Protein AF-A0A968SPA0-F1 (afdb_monomer_lite)

pLDDT: mean 84.58, std 14.72, range [41.53, 96.38]

Foldseek 3Di:
DPPQDQPDDPVVCCVVPVDLLQCQVVVVHDDDPVSVVLCPDRNSYD

Structure (mmCIF, N/CA/C/O backbone):
data_AF-A0A968SPA0-F1
#
_entry.id   AF-A0A968SPA0-F1
#
loop_
_atom_site.group_PDB
_atom_site.id
_atom_site.type_symbol
_atom_site.label_atom_id
_atom_site.label_alt_id
_atom_site.label_comp_id
_atom_site.label_asym_id
_atom_site.label_entity_id
_atom_site.label_seq_id
_atom_site.pdbx_PDB_ins_code
_atom_site.Cartn_x
_atom_site.Cartn_y
_atom_site.Cartn_z
_atom_site.occupancy
_atom_site.B_iso_or_equiv
_atom_site.auth_seq_id
_atom_site.auth_comp_id
_atom_site.auth_asym_id
_atom_site.auth_atom_id
_atom_site.pdbx_PDB_model_num
ATOM 1 N N . PRO A 1 1 ? 0.291 -25.745 -10.047 1.00 41.53 1 PRO A N 1
ATOM 2 C CA . PRO A 1 1 ? 0.807 -24.545 -9.347 1.00 41.53 1 PRO A CA 1
ATOM 3 C C . PRO A 1 1 ? 0.557 -23.298 -10.202 1.00 41.53 1 PRO A C 1
ATOM 5 O O . PRO A 1 1 ? 1.146 -23.159 -11.268 1.00 41.53 1 PRO A O 1
ATOM 8 N N . ALA A 1 2 ? -0.396 -22.457 -9.795 1.00 44.91 2 ALA A N 1
ATOM 9 C CA . ALA A 1 2 ? -0.653 -21.192 -10.471 1.00 44.91 2 ALA A CA 1
ATOM 10 C C . ALA A 1 2 ? 0.517 -20.250 -10.165 1.00 44.91 2 ALA A C 1
ATOM 12 O O . ALA A 1 2 ? 0.638 -19.746 -9.053 1.00 44.91 2 ALA A O 1
ATOM 13 N N . THR A 1 3 ? 1.428 -20.085 -11.123 1.00 46.38 3 THR A N 1
ATOM 14 C CA . THR A 1 3 ? 2.461 -19.051 -11.063 1.00 46.38 3 THR A CA 1
ATOM 15 C C . THR A 1 3 ? 1.740 -17.709 -10.985 1.00 46.38 3 THR A C 1
ATOM 17 O O . THR A 1 3 ? 1.060 -17.329 -11.936 1.00 46.38 3 THR A O 1
ATOM 20 N N . MET A 1 4 ? 1.818 -17.030 -9.840 1.00 56.88 4 MET A N 1
ATOM 21 C CA . MET A 1 4 ? 1.213 -15.713 -9.665 1.00 56.88 4 MET A CA 1
ATOM 22 C C . MET A 1 4 ? 1.942 -14.726 -10.577 1.00 56.88 4 MET A C 1
ATOM 24 O O . MET A 1 4 ? 3.107 -14.398 -10.360 1.00 56.88 4 MET A O 1
ATOM 28 N N . ILE A 1 5 ? 1.280 -14.307 -11.654 1.00 55.19 5 ILE A N 1
ATOM 29 C CA . ILE A 1 5 ? 1.813 -13.291 -12.557 1.00 55.19 5 ILE A CA 1
ATOM 30 C C . ILE A 1 5 ? 1.430 -11.940 -11.960 1.00 55.19 5 ILE A C 1
ATOM 32 O O . ILE A 1 5 ? 0.289 -11.491 -12.071 1.00 55.19 5 ILE A O 1
ATOM 36 N N . MET A 1 6 ? 2.392 -11.305 -11.299 1.00 61.41 6 MET A N 1
ATOM 37 C CA . MET A 1 6 ? 2.254 -9.934 -10.824 1.00 61.41 6 MET A CA 1
ATOM 38 C C . MET A 1 6 ? 2.227 -8.994 -12.026 1.00 61.41 6 MET A C 1
ATOM 40 O O . MET A 1 6 ? 3.257 -8.748 -12.651 1.00 61.41 6 MET A O 1
ATOM 44 N N . SER A 1 7 ? 1.049 -8.465 -12.355 1.00 72.31 7 SER A N 1
AT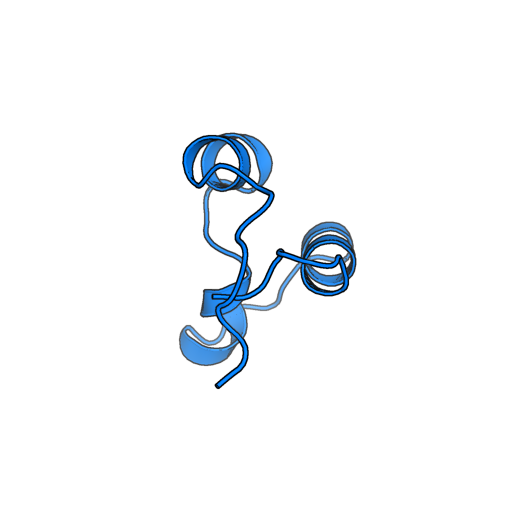OM 45 C CA . SER A 1 7 ? 0.923 -7.449 -13.405 1.00 72.31 7 SER A CA 1
ATOM 46 C C . SER A 1 7 ? 1.332 -6.057 -12.912 1.00 72.31 7 SER A C 1
ATOM 48 O O . SER A 1 7 ? 1.649 -5.193 -13.728 1.00 72.31 7 SER A O 1
ATOM 50 N N . TRP A 1 8 ? 1.322 -5.825 -11.593 1.00 79.88 8 TRP A N 1
ATOM 51 C CA . TRP A 1 8 ? 1.619 -4.523 -10.999 1.00 79.88 8 TRP A CA 1
ATOM 52 C C . TRP A 1 8 ? 3.043 -4.454 -10.434 1.00 79.88 8 TRP A C 1
ATOM 54 O O . TRP A 1 8 ? 3.447 -5.327 -9.661 1.00 79.88 8 TRP A O 1
ATOM 64 N N . PRO A 1 9 ? 3.811 -3.396 -10.750 1.00 86.06 9 PRO A N 1
ATOM 65 C CA . PRO A 1 9 ? 5.114 -3.185 -10.142 1.00 86.06 9 PRO A CA 1
ATOM 66 C C . PRO A 1 9 ? 4.960 -2.771 -8.672 1.00 86.06 9 PRO A C 1
ATOM 68 O O . PRO A 1 9 ? 4.229 -1.833 -8.355 1.00 86.06 9 PRO A O 1
ATOM 71 N N . HIS A 1 10 ? 5.724 -3.406 -7.777 1.00 86.25 10 HIS A N 1
ATOM 72 C CA . HIS A 1 10 ? 5.736 -3.106 -6.335 1.00 86.25 10 HIS A CA 1
ATOM 73 C C . HIS A 1 10 ? 5.879 -1.612 -6.019 1.00 86.25 10 HIS A C 1
ATOM 75 O O . HIS A 1 10 ? 5.239 -1.098 -5.104 1.00 86.25 10 HIS A O 1
ATOM 81 N N . LYS A 1 11 ? 6.704 -0.907 -6.803 1.00 89.81 11 LYS A N 1
ATOM 82 C CA . LYS A 1 11 ? 6.943 0.527 -6.638 1.00 89.81 11 LYS A CA 1
ATOM 83 C C . LYS A 1 11 ? 5.658 1.347 -6.807 1.00 89.81 11 LYS A C 1
ATOM 85 O O . LYS A 1 11 ? 5.405 2.210 -5.978 1.00 89.81 11 LYS A O 1
ATOM 90 N N . ALA A 1 12 ? 4.826 1.033 -7.802 1.00 90.00 12 ALA A N 1
ATOM 91 C CA . ALA A 1 12 ? 3.575 1.756 -8.036 1.00 90.00 12 ALA A CA 1
ATOM 92 C C . ALA A 1 12 ? 2.556 1.538 -6.906 1.00 90.00 12 ALA A C 1
ATOM 94 O O . ALA A 1 12 ? 1.796 2.444 -6.582 1.00 90.00 12 ALA A O 1
ATOM 95 N N . ILE A 1 13 ? 2.565 0.359 -6.272 1.00 90.50 13 ILE A N 1
ATOM 96 C CA . ILE A 1 13 ? 1.708 0.061 -5.114 1.00 90.50 13 ILE A CA 1
ATOM 97 C C . ILE A 1 13 ? 2.098 0.965 -3.937 1.00 90.50 13 ILE A C 1
ATOM 99 O O . ILE A 1 13 ? 1.234 1.593 -3.333 1.00 90.50 13 ILE A O 1
ATOM 103 N N . ILE A 1 14 ? 3.399 1.091 -3.650 1.00 91.69 14 ILE A N 1
ATOM 104 C CA . ILE A 1 14 ? 3.895 1.985 -2.595 1.00 91.69 14 ILE A CA 1
ATOM 105 C C . ILE A 1 14 ? 3.669 3.458 -2.943 1.00 91.69 14 ILE A C 1
ATOM 107 O O . ILE A 1 14 ? 3.273 4.218 -2.069 1.00 91.69 14 ILE A O 1
ATOM 111 N N . GLU A 1 15 ? 3.874 3.874 -4.192 1.00 94.38 15 GLU A N 1
ATOM 112 C CA . GLU A 1 15 ? 3.607 5.258 -4.607 1.00 94.38 15 GLU A CA 1
ATOM 113 C C . GLU A 1 15 ? 2.121 5.621 -4.486 1.00 94.38 15 GLU A C 1
ATOM 115 O O . GLU A 1 15 ? 1.803 6.744 -4.105 1.00 94.38 15 GLU A O 1
ATOM 120 N N . ARG A 1 16 ? 1.213 4.676 -4.764 1.00 92.69 16 ARG A N 1
ATOM 121 C CA . ARG A 1 16 ? -0.235 4.907 -4.697 1.00 92.69 16 ARG A CA 1
ATOM 122 C C . ARG A 1 16 ? -0.800 4.811 -3.280 1.00 92.69 16 ARG A C 1
ATOM 124 O O . ARG A 1 16 ? -1.578 5.669 -2.884 1.00 92.69 16 ARG A O 1
ATOM 131 N N . PHE A 1 17 ? -0.446 3.767 -2.535 1.00 93.75 17 PHE A N 1
ATOM 132 C CA . PHE A 1 17 ? -1.066 3.453 -1.242 1.00 93.75 17 PHE A CA 1
ATOM 133 C C . PHE A 1 17 ? -0.157 3.754 -0.041 1.00 93.75 17 PHE A C 1
ATOM 135 O O . PHE A 1 17 ? -0.606 3.726 1.101 1.00 93.75 17 PHE A O 1
ATOM 142 N N . GLY A 1 18 ? 1.143 3.990 -0.254 1.00 94.88 18 GLY A N 1
ATOM 143 C CA . GLY A 1 18 ? 2.133 4.169 0.819 1.00 94.88 18 GLY A CA 1
ATOM 144 C C . GLY A 1 18 ? 2.454 2.892 1.608 1.00 94.88 18 GLY A C 1
ATOM 145 O O . GLY A 1 18 ? 3.275 2.912 2.526 1.00 94.88 18 GLY A O 1
ATOM 146 N N . ARG A 1 19 ? 1.806 1.771 1.279 1.00 94.00 19 ARG A N 1
ATOM 147 C CA . ARG A 1 19 ? 1.911 0.472 1.956 1.00 94.00 19 ARG A CA 1
ATOM 148 C C . ARG A 1 19 ? 1.505 -0.65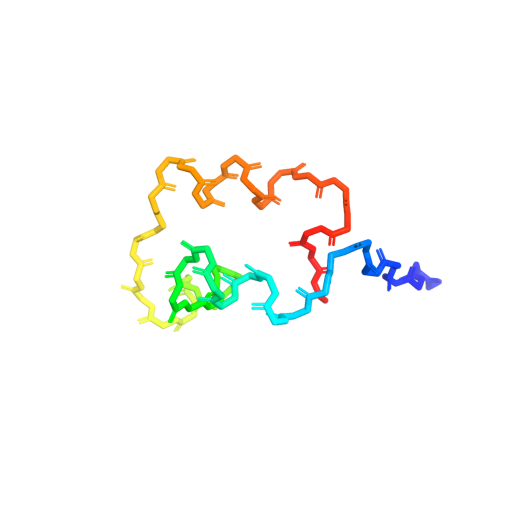9 1.010 1.00 94.00 19 ARG A C 1
ATOM 150 O O . ARG A 1 19 ? 1.145 -0.414 -0.134 1.00 94.00 19 ARG A O 1
ATOM 157 N N . TYR A 1 20 ? 1.570 -1.896 1.498 1.00 93.12 20 TYR A N 1
ATOM 158 C CA . TYR A 1 20 ? 1.105 -3.085 0.781 1.00 93.12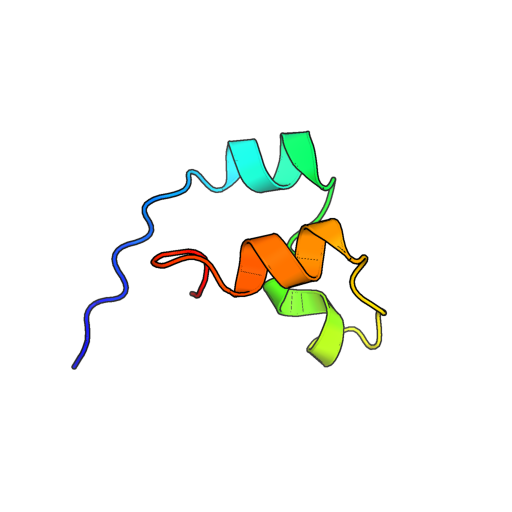 20 TYR A CA 1
ATOM 159 C C . TYR A 1 20 ? -0.249 -3.546 1.341 1.00 93.12 20 TYR A C 1
ATOM 161 O O . TYR A 1 20 ? -0.244 -4.176 2.404 1.00 93.12 20 TYR A O 1
ATOM 169 N N . PRO A 1 21 ? -1.376 -3.305 0.642 1.00 93.81 21 PRO A N 1
ATOM 170 C CA . PRO A 1 21 ? -2.713 -3.646 1.140 1.00 93.81 21 PRO A CA 1
ATOM 171 C C . PRO A 1 21 ? -2.899 -5.130 1.478 1.00 93.81 21 PRO A C 1
ATOM 173 O O . PRO A 1 21 ? -3.573 -5.486 2.436 1.00 93.81 21 PRO A O 1
ATOM 176 N N . HIS A 1 22 ? -2.197 -6.021 0.772 1.00 91.62 22 HIS A N 1
ATOM 177 C CA . HIS A 1 22 ? -2.215 -7.472 1.026 1.00 91.62 22 HIS A CA 1
ATOM 178 C C . HIS A 1 22 ? -1.765 -7.850 2.448 1.00 91.62 22 HIS A C 1
ATOM 180 O O . HIS A 1 22 ? -2.047 -8.948 2.919 1.00 91.62 22 HIS A O 1
ATOM 186 N N . ARG A 1 23 ? -1.026 -6.965 3.136 1.00 92.38 23 ARG A N 1
ATOM 187 C CA . ARG A 1 23 ? -0.552 -7.189 4.508 1.00 92.38 23 ARG A CA 1
ATOM 188 C C . ARG A 1 23 ? -1.491 -6.630 5.569 1.00 92.38 23 ARG A C 1
ATOM 190 O O . ARG A 1 23 ? -1.242 -6.872 6.748 1.00 92.38 23 ARG A O 1
ATOM 197 N N . ASP A 1 24 ? -2.535 -5.900 5.189 1.00 92.69 24 ASP A N 1
ATOM 198 C CA . ASP A 1 24 ? -3.379 -5.194 6.149 1.00 92.69 24 ASP A CA 1
ATOM 199 C C . ASP A 1 24 ? -4.044 -6.159 7.131 1.00 92.69 24 ASP A C 1
ATOM 201 O O . ASP A 1 24 ? -3.916 -5.968 8.338 1.00 92.69 24 ASP A O 1
ATOM 205 N N . GLN A 1 25 ? -4.617 -7.266 6.650 1.00 90.19 25 GLN A N 1
ATOM 206 C CA . GLN A 1 25 ? -5.262 -8.263 7.511 1.00 90.19 25 GLN A CA 1
ATOM 207 C C . GLN A 1 25 ? -4.296 -8.888 8.535 1.00 90.19 25 GLN A C 1
ATOM 209 O O . GLN A 1 25 ? -4.652 -9.049 9.700 1.00 90.19 25 GLN A O 1
ATOM 214 N N . ILE A 1 26 ? -3.062 -9.208 8.130 1.00 91.75 26 ILE A N 1
ATOM 215 C CA . ILE A 1 26 ? -2.051 -9.819 9.015 1.00 91.75 26 ILE A CA 1
ATOM 216 C C . ILE A 1 26 ? -1.519 -8.798 10.031 1.00 91.75 26 ILE A C 1
ATOM 218 O O . ILE A 1 26 ? -1.180 -9.153 11.156 1.00 91.75 26 ILE A O 1
ATOM 222 N N . LEU A 1 27 ? -1.459 -7.522 9.646 1.00 93.75 27 LEU A N 1
ATOM 223 C CA . LEU A 1 27 ? -1.021 -6.422 10.505 1.00 93.75 27 LEU A CA 1
ATOM 224 C C . LEU A 1 27 ? -2.165 -5.807 11.332 1.00 93.75 27 LEU A C 1
ATOM 226 O O . LEU A 1 27 ? -1.930 -4.820 12.028 1.00 93.75 27 LEU A O 1
ATOM 230 N N . GLY A 1 28 ? -3.388 -6.346 11.245 1.00 94.38 28 GLY A N 1
ATOM 231 C CA . GLY A 1 28 ? -4.565 -5.830 11.952 1.00 94.38 28 GLY A CA 1
ATOM 232 C C . GLY A 1 28 ? -5.030 -4.450 11.473 1.00 94.38 28 GLY A C 1
ATOM 233 O O . GLY A 1 28 ? -5.633 -3.698 12.237 1.00 94.38 28 GLY A O 1
ATOM 234 N N . ARG A 1 29 ? -4.719 -4.082 10.229 1.00 95.62 29 ARG A N 1
ATOM 235 C CA . ARG A 1 29 ? -5.136 -2.827 9.597 1.00 95.62 29 ARG A CA 1
ATOM 236 C C . ARG A 1 29 ? -6.419 -3.044 8.806 1.00 95.62 29 ARG A C 1
ATOM 238 O O . ARG A 1 29 ? -6.652 -4.116 8.257 1.00 95.62 29 ARG A O 1
ATOM 245 N N . VAL A 1 30 ? -7.226 -1.994 8.719 1.00 95.62 30 VAL A N 1
ATOM 246 C CA . VAL A 1 30 ? -8.400 -1.962 7.846 1.00 95.62 30 VAL A CA 1
ATOM 247 C C . VAL A 1 30 ? -7.981 -1.370 6.503 1.00 95.62 30 VAL A C 1
ATOM 249 O O . VAL A 1 30 ? -7.417 -0.270 6.463 1.00 95.62 30 VAL A O 1
ATOM 252 N N . SER A 1 31 ? -8.234 -2.108 5.423 1.00 94.81 31 SER A N 1
ATOM 253 C CA . SER A 1 31 ? -8.032 -1.615 4.060 1.00 94.81 31 SER A CA 1
ATOM 254 C C . SER A 1 31 ? -9.112 -0.596 3.695 1.00 94.81 31 SER A C 1
ATOM 256 O O . SER A 1 31 ? -10.273 -0.729 4.087 1.00 94.81 31 SER A O 1
ATOM 258 N N . THR A 1 32 ? -8.735 0.437 2.949 1.00 96.38 32 THR A N 1
ATOM 259 C CA . THR A 1 32 ? -9.669 1.415 2.383 1.00 96.38 32 THR A CA 1
ATOM 260 C C . THR A 1 32 ? -10.489 0.794 1.250 1.00 96.38 32 THR A C 1
ATOM 262 O O . THR A 1 32 ? -10.156 -0.272 0.736 1.00 96.38 32 THR A O 1
ATOM 265 N N . ALA A 1 33 ? -11.558 1.469 0.817 1.00 96.06 33 ALA A N 1
ATOM 266 C CA . ALA A 1 33 ? -12.358 1.003 -0.318 1.00 96.06 33 ALA A CA 1
ATOM 267 C C . ALA A 1 33 ? -11.514 0.829 -1.599 1.00 96.06 33 ALA A C 1
ATOM 269 O O . ALA A 1 33 ? -11.629 -0.192 -2.269 1.00 96.06 33 ALA A O 1
ATOM 270 N N . GLU A 1 34 ? -10.607 1.769 -1.890 1.00 94.06 34 GLU A N 1
ATOM 271 C CA . GLU A 1 34 ? -9.705 1.687 -3.050 1.00 94.06 34 GLU A CA 1
ATOM 272 C C . GLU A 1 34 ? -8.713 0.526 -2.943 1.00 94.06 34 GLU A C 1
ATOM 274 O O . GLU A 1 34 ? -8.400 -0.131 -3.934 1.00 94.06 34 GLU A O 1
ATOM 279 N N . GLU A 1 35 ? -8.209 0.265 -1.736 1.00 94.31 35 GLU A N 1
ATOM 280 C CA . GLU A 1 35 ? -7.330 -0.870 -1.472 1.00 94.31 35 GLU A CA 1
ATOM 281 C C . GLU A 1 35 ? -8.079 -2.198 -1.649 1.00 94.31 35 GLU A C 1
ATOM 283 O O . GLU A 1 35 ? -7.535 -3.132 -2.232 1.00 94.31 35 GLU A O 1
ATOM 288 N N . VAL A 1 36 ? -9.341 -2.277 -1.218 1.00 93.88 36 VAL A N 1
ATOM 289 C CA . VAL A 1 36 ? -10.197 -3.456 -1.420 1.00 93.88 36 VAL A CA 1
ATOM 290 C C . VAL A 1 36 ? -10.483 -3.692 -2.901 1.00 93.88 36 VAL A C 1
ATOM 292 O O . VAL A 1 36 ? -10.365 -4.826 -3.361 1.00 93.88 36 VAL A O 1
ATOM 295 N N . GLU A 1 37 ? -10.817 -2.651 -3.664 1.00 92.88 37 GLU A N 1
ATOM 296 C CA . GLU A 1 37 ? -10.998 -2.766 -5.117 1.00 92.88 37 GLU A CA 1
ATOM 297 C C . GLU A 1 37 ? -9.708 -3.206 -5.812 1.00 92.88 37 GLU A C 1
ATOM 299 O O . GLU A 1 37 ? -9.736 -4.073 -6.687 1.00 92.88 37 GLU A O 1
ATOM 304 N N . PHE A 1 38 ? -8.564 -2.654 -5.397 1.00 90.75 38 PHE A N 1
ATOM 305 C CA . PHE A 1 38 ? -7.261 -3.064 -5.906 1.00 90.75 38 PHE A CA 1
ATOM 306 C C . PHE A 1 38 ? -7.000 -4.549 -5.654 1.00 90.75 38 PHE A C 1
ATOM 308 O O . PHE A 1 38 ? -6.592 -5.240 -6.580 1.00 90.75 38 PHE A O 1
ATOM 315 N N . LEU A 1 39 ? -7.288 -5.052 -4.450 1.00 91.12 39 LEU A N 1
ATOM 316 C CA . LEU A 1 39 ? -7.106 -6.458 -4.076 1.00 91.12 39 LEU A CA 1
ATOM 317 C C . LEU A 1 39 ? -8.001 -7.440 -4.852 1.00 91.12 39 LEU A C 1
ATOM 319 O O . LEU A 1 39 ? -7.719 -8.638 -4.851 1.00 91.12 39 LEU A O 1
ATOM 323 N N . GLN A 1 40 ? -9.061 -6.959 -5.504 1.00 90.31 40 GLN A N 1
ATOM 324 C CA . GLN A 1 40 ? -9.933 -7.778 -6.351 1.00 90.31 40 GLN A CA 1
ATOM 325 C C . GLN A 1 40 ? -9.427 -7.897 -7.798 1.00 90.31 40 GLN A C 1
ATOM 327 O O . GLN A 1 4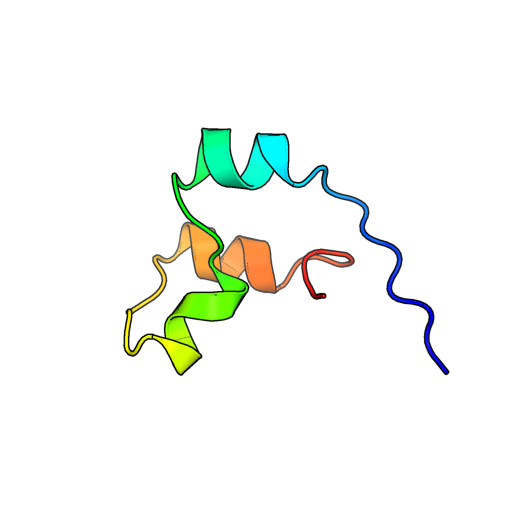0 ? -9.975 -8.685 -8.572 1.00 90.31 40 GLN A O 1
ATOM 332 N N . GLN A 1 41 ? -8.399 -7.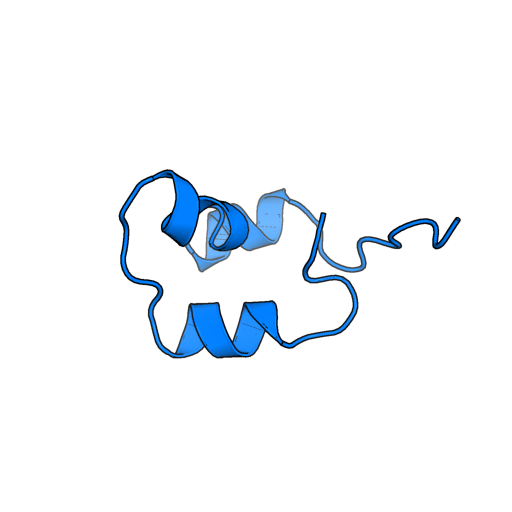137 -8.194 1.00 86.94 41 GLN A N 1
ATOM 333 C CA . GLN A 1 41 ? -7.888 -7.170 -9.562 1.00 86.94 41 GLN A CA 1
ATOM 334 C C . GLN A 1 41 ? -7.016 -8.411 -9.827 1.00 86.94 41 GLN A C 1
ATOM 336 O O . GLN A 1 41 ? -6.266 -8.875 -8.972 1.00 86.94 41 GLN A O 1
ATOM 341 N N . PRO A 1 42 ? -7.032 -8.972 -11.044 1.00 83.31 42 PRO A N 1
ATOM 342 C CA . PRO A 1 42 ? -6.092 -10.031 -11.392 1.00 83.31 42 PRO A CA 1
ATOM 343 C C . PRO A 1 42 ? -4.643 -9.523 -11.291 1.00 83.31 42 PRO A C 1
ATOM 345 O O . PRO A 1 42 ? -4.300 -8.460 -11.806 1.00 83.31 42 PRO A O 1
ATOM 348 N N . GLY A 1 43 ?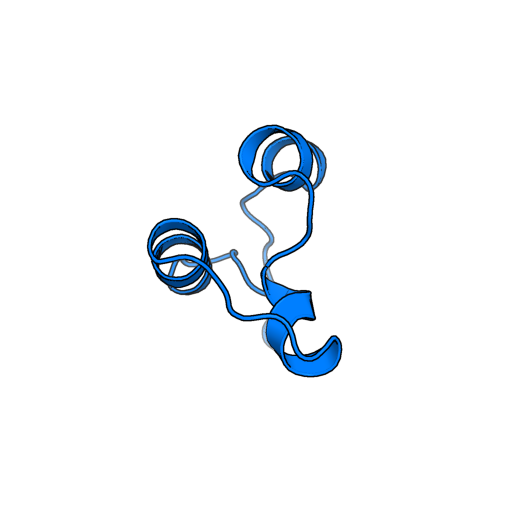 -3.782 -10.293 -10.621 1.00 78.12 43 GLY A N 1
ATOM 349 C CA . GLY A 1 43 ? -2.379 -9.920 -10.403 1.00 78.12 43 GLY A CA 1
ATOM 350 C C . GLY A 1 43 ? -2.152 -8.915 -9.267 1.00 78.12 43 GLY A C 1
ATOM 351 O O . GLY A 1 43 ? -1.051 -8.376 -9.162 1.00 78.12 43 GLY A O 1
ATOM 352 N N . SER A 1 44 ? -3.162 -8.671 -8.422 1.00 80.31 44 SER A N 1
ATOM 353 C CA . SER A 1 44 ? -3.054 -7.933 -7.157 1.00 80.31 44 SER A CA 1
ATOM 354 C C . SER A 1 44 ? -2.838 -8.853 -5.947 1.00 80.31 44 SER A C 1
ATOM 356 O O . SER A 1 44 ? -3.167 -8.475 -4.828 1.00 80.31 44 SER A O 1
ATOM 358 N N . SER A 1 45 ? -2.358 -10.079 -6.140 1.00 70.75 45 SER A N 1
ATOM 359 C CA . SER A 1 45 ? -2.105 -11.039 -5.059 1.00 70.75 45 SER A CA 1
ATOM 360 C C . SER A 1 45 ? -0.737 -11.677 -5.257 1.00 70.75 45 SER A C 1
ATOM 362 O O . SER A 1 45 ? -0.363 -11.959 -6.395 1.00 70.75 45 SER A O 1
ATOM 364 N N . PHE A 1 46 ? -0.023 -11.862 -4.143 1.00 69.44 46 PHE A N 1
ATOM 365 C CA . PHE A 1 46 ? 1.336 -12.405 -4.050 1.00 69.44 46 PHE A CA 1
ATOM 366 C C . PHE A 1 46 ? 1.348 -13.869 -3.619 1.00 69.44 46 PHE A C 1
ATOM 368 O O . PHE A 1 46 ? 0.520 -14.219 -2.746 1.00 69.44 46 PHE A O 1
#

Secondary structure (DSSP, 8-state):
-------S-HHHHHHHHSS-GGGTTTTTPPPPHHHHHHHTSTT---

Sequence (46 aa):
PATMIMSWPHKAIIERFGRYPHRDQILGRVSTAEEVEFLQQPGSSF

Radius of gyration: 10.67 Å; chains: 1; bounding box: 19×30×25 Å